Protein AF-A0A3D1BWK5-F1 (afdb_monomer)

Radius of gyration: 19.58 Å; Cα contacts (8 Å, |Δi|>4): 50; chains: 1; bounding box: 42×24×53 Å

Solvent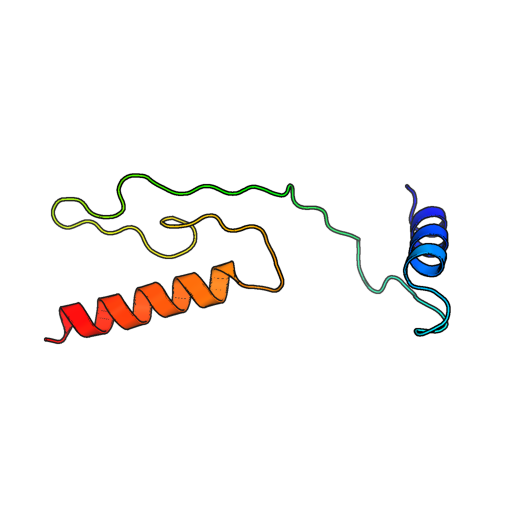-accessible surface area (backbone atoms only — not comparable to full-atom values): 5098 Å² total; per-residue (Å²): 124,60,71,68,64,42,46,56,50,49,45,64,74,67,43,77,85,73,66,84,81,82,82,92,63,83,88,80,88,77,86,87,50,78,46,78,59,94,68,48,70,56,93,97,45,75,49,55,25,68,74,33,39,36,57,48,89,54,92,57,46,43,59,58,51,23,53,49,46,50,54,54,51,52,56,65,74,74,109

Foldseek 3Di:
DPPVVVQVVVCVVVDPPPPHDDDPDDDDDDDFDWDADPDQDDDVDGQAQCRHTVHGPDPCPSVVRRVVRVVVVVVVVVD

Secondary structure (DSSP, 8-state):
--HHHHHHHHHHHH-GGG-S---SS---------EE-S--EETTEE--GGGTEE---STTHHHHHHHHHHHHHHHHH--

Structure (mmCIF, N/CA/C/O backbone):
data_AF-A0A3D1BWK5-F1
#
_entry.id   AF-A0A3D1BWK5-F1
#
loop_
_atom_site.group_PDB
_atom_site.id
_atom_site.type_symbol
_atom_site.label_atom_id
_atom_site.label_alt_id
_atom_site.label_comp_id
_atom_site.label_asym_id
_atom_site.label_entity_id
_atom_site.label_seq_id
_atom_site.pdbx_PDB_ins_code
_ato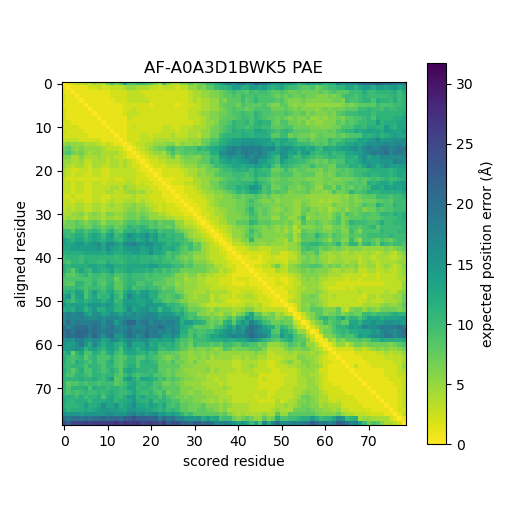m_site.Cartn_x
_atom_site.Cartn_y
_atom_site.Cartn_z
_atom_site.occupancy
_atom_site.B_iso_or_equiv
_atom_site.auth_seq_id
_atom_site.auth_comp_id
_atom_site.auth_asym_id
_atom_site.auth_atom_id
_atom_site.pdbx_PDB_model_num
ATOM 1 N N . LEU A 1 1 ? 6.713 8.412 -23.149 1.00 85.81 1 LEU A N 1
ATOM 2 C CA . LEU A 1 1 ? 7.719 7.626 -23.899 1.00 85.81 1 LEU A CA 1
ATOM 3 C C . LEU A 1 1 ? 7.022 6.406 -24.468 1.00 85.81 1 LEU A C 1
ATOM 5 O O . LEU A 1 1 ? 6.281 5.767 -23.718 1.00 85.81 1 LEU A O 1
ATOM 9 N N . ASP A 1 2 ? 7.246 6.086 -25.739 1.00 94.19 2 ASP A N 1
ATOM 10 C CA . ASP A 1 2 ? 6.898 4.758 -26.254 1.00 94.19 2 ASP A CA 1
ATOM 11 C C . ASP A 1 2 ? 7.748 3.667 -25.564 1.00 94.19 2 ASP A C 1
ATOM 13 O O . ASP A 1 2 ? 8.599 3.966 -24.716 1.00 94.19 2 ASP A O 1
ATOM 17 N N . ASP A 1 3 ? 7.448 2.399 -25.838 1.00 94.50 3 ASP A N 1
ATOM 18 C CA . ASP A 1 3 ? 8.118 1.266 -25.189 1.00 94.50 3 ASP A CA 1
ATOM 19 C C . ASP A 1 3 ? 9.609 1.194 -25.558 1.00 94.50 3 ASP A C 1
ATOM 21 O O . ASP A 1 3 ? 10.445 0.968 -24.683 1.00 94.50 3 ASP A O 1
ATOM 25 N N . ALA A 1 4 ? 9.958 1.466 -26.819 1.00 93.12 4 ALA A N 1
ATOM 26 C CA . ALA A 1 4 ? 11.335 1.404 -27.305 1.00 93.12 4 ALA A CA 1
ATOM 27 C C . ALA A 1 4 ? 12.223 2.484 -26.666 1.00 93.12 4 ALA A C 1
ATOM 29 O O . ALA A 1 4 ? 13.291 2.186 -26.125 1.00 93.12 4 ALA A O 1
ATOM 30 N N . ALA A 1 5 ? 11.761 3.737 -26.652 1.00 94.69 5 ALA A N 1
ATOM 31 C CA . ALA A 1 5 ? 12.470 4.839 -26.011 1.00 94.69 5 ALA A CA 1
ATOM 32 C C . ALA A 1 5 ? 12.560 4.651 -24.490 1.00 94.69 5 ALA A C 1
ATOM 34 O O . ALA A 1 5 ? 13.547 5.053 -23.870 1.00 94.69 5 ALA A O 1
ATOM 35 N N . PHE A 1 6 ? 11.549 4.032 -23.875 1.00 94.31 6 PHE A N 1
ATOM 36 C CA . PHE A 1 6 ? 11.591 3.688 -22.457 1.00 94.31 6 PHE A CA 1
ATOM 37 C C . PHE A 1 6 ? 12.643 2.625 -22.147 1.00 94.31 6 PHE A C 1
ATOM 39 O O . PHE A 1 6 ? 13.430 2.842 -21.233 1.00 94.31 6 PHE A O 1
ATOM 46 N N . LEU A 1 7 ? 12.697 1.524 -22.903 1.00 93.56 7 LEU A N 1
ATOM 47 C CA . LEU A 1 7 ? 13.698 0.470 -22.704 1.00 93.56 7 LEU A CA 1
ATOM 48 C C . LEU A 1 7 ? 15.122 0.992 -22.911 1.00 93.56 7 LEU A C 1
ATOM 50 O O . LEU A 1 7 ? 16.004 0.703 -22.105 1.00 93.56 7 LEU A O 1
ATOM 54 N N . MET A 1 8 ? 15.333 1.840 -23.922 1.00 91.94 8 MET A N 1
ATOM 55 C CA . MET A 1 8 ? 16.628 2.490 -24.141 1.00 91.94 8 MET A CA 1
ATOM 56 C C . MET A 1 8 ? 17.036 3.360 -22.945 1.00 91.94 8 MET A C 1
ATOM 58 O O . MET A 1 8 ? 18.185 3.323 -22.501 1.00 91.94 8 MET A O 1
ATOM 62 N N . ARG A 1 9 ? 16.091 4.135 -22.394 1.00 93.62 9 ARG A N 1
ATOM 63 C CA . ARG A 1 9 ? 16.344 4.958 -21.209 1.00 93.62 9 ARG A CA 1
ATOM 64 C C . ARG A 1 9 ? 16.586 4.106 -19.962 1.00 93.62 9 ARG A C 1
ATOM 66 O O . ARG A 1 9 ? 17.506 4.402 -19.210 1.00 93.62 9 ARG A O 1
ATOM 73 N N . LEU A 1 10 ? 15.802 3.050 -19.772 1.00 92.44 10 LEU A N 1
ATOM 74 C CA . LEU A 1 10 ? 15.917 2.133 -18.644 1.00 92.44 10 LEU A CA 1
ATOM 75 C C . LEU A 1 10 ? 17.271 1.412 -18.644 1.00 92.44 10 LEU A C 1
ATOM 77 O O . LEU A 1 10 ? 17.930 1.385 -17.611 1.00 92.44 10 LEU A O 1
ATOM 81 N N . LYS A 1 11 ? 17.721 0.902 -19.801 1.00 91.31 11 LYS A N 1
ATOM 82 C CA . LYS A 1 11 ? 19.043 0.268 -19.952 1.00 91.31 11 LYS A CA 1
ATOM 83 C C . LYS A 1 11 ? 20.171 1.245 -19.622 1.00 91.31 11 LYS A C 1
ATOM 85 O O . LYS A 1 11 ? 21.105 0.897 -18.909 1.00 91.31 11 LYS A O 1
ATOM 90 N N . LYS A 1 12 ? 20.047 2.500 -20.065 1.00 90.81 12 LYS A N 1
ATOM 91 C CA . LYS A 1 12 ? 21.002 3.558 -19.712 1.00 90.81 12 LYS A CA 1
ATOM 92 C C . LYS A 1 12 ? 21.044 3.831 -18.203 1.00 90.81 12 LYS A C 1
ATOM 94 O O . LYS A 1 12 ? 22.133 3.999 -17.664 1.00 90.81 12 LYS A O 1
ATOM 99 N N . ASP A 1 13 ? 19.888 3.905 -17.543 1.00 93.06 13 ASP A N 1
ATOM 100 C CA . ASP A 1 13 ? 19.796 4.268 -16.123 1.00 93.06 13 ASP A CA 1
ATOM 101 C C . ASP A 1 13 ? 20.188 3.097 -15.188 1.00 93.06 13 ASP A C 1
ATOM 103 O O . ASP A 1 13 ? 20.748 3.337 -14.119 1.00 93.06 13 ASP A O 1
ATOM 107 N N . LEU A 1 14 ? 19.943 1.838 -15.586 1.00 90.19 14 LEU A N 1
ATOM 108 C CA . LEU A 1 14 ? 20.327 0.628 -14.833 1.00 90.19 14 LEU A CA 1
ATOM 109 C C . LEU A 1 14 ? 21.773 0.163 -15.091 1.00 90.19 14 LEU A C 1
ATOM 111 O O . LEU A 1 14 ? 22.325 -0.592 -14.288 1.00 90.19 14 LEU A O 1
ATOM 115 N N . G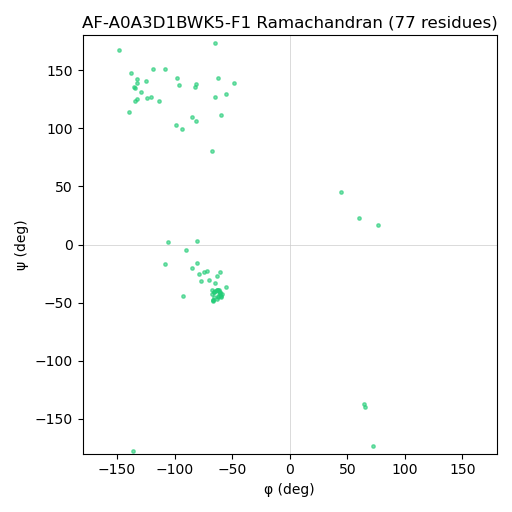LY A 1 15 ? 22.382 0.592 -16.200 1.00 86.25 15 GLY A N 1
ATOM 116 C CA . GLY A 1 15 ? 23.680 0.101 -16.657 1.00 86.25 15 GLY A CA 1
ATOM 117 C C . GLY A 1 15 ? 23.627 -1.330 -17.208 1.00 86.25 15 GLY A C 1
ATOM 118 O O . GLY A 1 15 ? 22.571 -1.941 -17.344 1.00 86.25 15 GLY A O 1
ATOM 119 N N . GLU A 1 16 ? 24.796 -1.893 -17.515 1.00 85.44 16 GLU A N 1
ATOM 120 C CA . GLU A 1 16 ? 24.919 -3.190 -18.208 1.00 85.44 16 GLU A CA 1
ATOM 121 C C . GLU A 1 16 ? 24.739 -4.420 -17.291 1.00 85.44 16 GLU A C 1
ATOM 123 O O . GLU A 1 16 ? 24.871 -5.556 -17.739 1.00 85.44 16 GLU A O 1
ATOM 128 N N . MET A 1 17 ? 24.435 -4.229 -16.000 1.00 87.25 17 MET A N 1
ATOM 129 C CA . MET A 1 17 ? 24.385 -5.318 -15.007 1.00 87.25 17 MET A CA 1
ATOM 130 C C . MET A 1 17 ? 23.316 -6.381 -15.290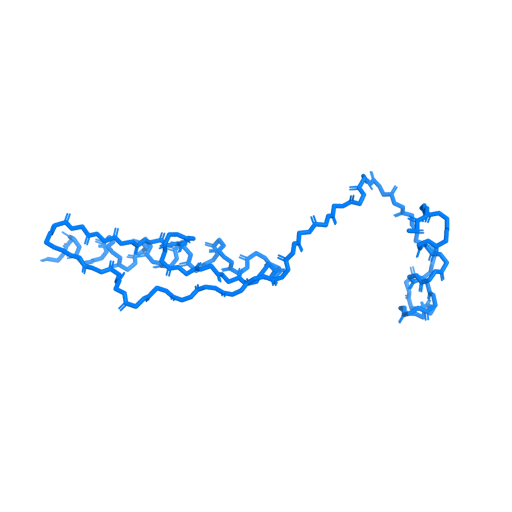 1.00 87.25 17 MET A C 1
ATOM 132 O O . MET A 1 17 ? 23.472 -7.524 -14.866 1.00 87.25 17 MET A O 1
ATOM 136 N N . PHE A 1 18 ? 22.234 -6.012 -15.975 1.00 86.12 18 PHE A N 1
ATOM 137 C CA . PHE A 1 18 ? 21.077 -6.884 -16.199 1.00 86.12 18 PHE A CA 1
ATOM 138 C C . PHE A 1 18 ? 20.986 -7.433 -17.630 1.00 86.12 18 PHE A C 1
ATOM 140 O O . PHE A 1 18 ? 20.054 -8.174 -17.927 1.00 86.12 18 PHE A O 1
ATOM 147 N N . GLY A 1 19 ? 21.949 -7.113 -18.502 1.00 87.81 19 GLY A N 1
ATOM 148 C CA . GLY A 1 19 ? 21.928 -7.533 -19.903 1.00 87.81 19 GLY A CA 1
ATOM 149 C C . GLY A 1 19 ? 20.766 -6.919 -20.691 1.00 87.81 19 GLY A C 1
ATOM 150 O O . GLY A 1 19 ? 20.457 -5.734 -20.545 1.00 87.81 19 GLY A O 1
ATOM 151 N N . ASP A 1 20 ? 20.147 -7.717 -21.559 1.00 89.69 20 ASP A N 1
ATOM 152 C CA . ASP A 1 20 ? 18.990 -7.288 -22.343 1.00 89.69 20 ASP A CA 1
ATOM 153 C C . ASP A 1 20 ? 17.694 -7.377 -21.526 1.00 89.69 20 ASP A C 1
ATOM 155 O O . ASP A 1 20 ? 17.470 -8.321 -20.769 1.00 89.69 20 ASP A O 1
ATOM 159 N N . ILE A 1 21 ? 16.852 -6.350 -21.662 1.00 90.00 21 ILE A N 1
ATOM 160 C CA . ILE A 1 21 ? 15.636 -6.155 -20.869 1.00 90.00 21 ILE A CA 1
ATOM 161 C C . ILE A 1 21 ? 14.449 -6.026 -21.816 1.00 90.00 21 ILE A C 1
ATOM 163 O O . ILE A 1 21 ? 14.427 -5.128 -22.658 1.00 90.00 21 ILE A O 1
ATOM 167 N N . ASP A 1 22 ? 13.432 -6.854 -21.593 1.00 92.38 22 ASP A N 1
ATOM 168 C CA . ASP A 1 22 ? 12.179 -6.846 -22.343 1.00 92.38 22 ASP A CA 1
ATOM 169 C C . ASP A 1 22 ? 10.971 -6.559 -21.442 1.00 92.38 22 ASP A C 1
ATOM 171 O O . ASP A 1 22 ? 10.935 -6.897 -20.255 1.00 92.38 22 ASP A O 1
ATOM 175 N N . LEU A 1 23 ? 9.936 -5.947 -22.022 1.00 92.94 23 LEU A N 1
ATOM 176 C CA . LEU A 1 23 ? 8.651 -5.745 -21.353 1.00 92.94 23 LEU A CA 1
ATOM 177 C C . LEU A 1 23 ? 7.770 -6.988 -21.524 1.00 92.94 23 LEU A C 1
ATOM 179 O O . LEU A 1 23 ? 7.239 -7.236 -22.602 1.00 92.94 23 LEU A O 1
ATOM 183 N N . LEU A 1 24 ? 7.544 -7.733 -20.440 1.00 94.75 24 LEU A N 1
ATOM 184 C CA . LEU A 1 24 ? 6.616 -8.877 -20.436 1.00 94.75 24 LEU A CA 1
ATOM 185 C C . LEU A 1 24 ? 5.142 -8.469 -20.288 1.00 94.75 24 LEU A C 1
ATOM 187 O O . LEU A 1 24 ? 4.239 -9.270 -20.518 1.00 94.75 24 LEU A O 1
ATOM 191 N N . SER A 1 25 ? 4.881 -7.234 -19.861 1.00 94.06 25 SER A N 1
ATOM 192 C CA . SER A 1 25 ? 3.531 -6.716 -19.648 1.00 94.06 25 SER A CA 1
ATOM 193 C C . SER A 1 25 ? 3.462 -5.215 -19.915 1.00 94.06 25 SER A C 1
ATOM 195 O O . SER A 1 25 ? 4.480 -4.528 -20.029 1.00 94.06 25 SER A O 1
ATOM 197 N N . LYS A 1 26 ? 2.235 -4.692 -20.014 1.00 93.94 26 LYS A N 1
ATOM 198 C CA . LYS A 1 26 ? 2.007 -3.256 -20.183 1.00 93.94 26 LYS A CA 1
ATOM 199 C C . LYS A 1 26 ? 2.482 -2.502 -18.947 1.00 93.94 26 LYS A C 1
ATOM 201 O O . LYS A 1 26 ? 2.010 -2.761 -17.841 1.00 93.94 26 LYS A O 1
ATOM 206 N N . ARG A 1 27 ? 3.329 -1.498 -19.164 1.00 92.81 27 ARG A N 1
ATOM 207 C CA . ARG A 1 27 ? 3.785 -0.572 -18.122 1.00 92.81 27 ARG A CA 1
ATOM 208 C C . ARG A 1 27 ? 2.580 0.081 -17.437 1.00 92.81 27 ARG A C 1
ATOM 210 O O . ARG A 1 27 ? 1.692 0.597 -18.111 1.00 92.81 27 ARG A O 1
ATOM 217 N N . GLN A 1 28 ? 2.559 0.043 -16.109 1.00 90.44 28 GLN A N 1
ATOM 218 C CA . GLN A 1 28 ? 1.573 0.737 -15.279 1.00 90.44 28 GLN A CA 1
ATOM 219 C C . GLN A 1 28 ? 2.248 1.914 -14.574 1.00 90.44 28 GLN A C 1
ATOM 221 O O . GLN A 1 28 ? 3.448 1.877 -14.298 1.00 90.44 28 GLN A O 1
ATOM 226 N N . TYR A 1 29 ? 1.476 2.954 -14.279 1.00 86.00 29 TYR A N 1
ATOM 227 C CA . TYR A 1 29 ? 1.935 4.110 -13.521 1.00 86.00 29 TYR A CA 1
ATOM 228 C C . TYR A 1 29 ? 0.891 4.465 -12.474 1.00 86.00 29 TYR A C 1
ATOM 230 O O . TYR A 1 29 ? -0.298 4.548 -12.778 1.00 86.00 29 TYR A O 1
ATOM 238 N N . PHE A 1 30 ? 1.362 4.714 -11.259 1.00 81.50 30 PHE A N 1
ATOM 239 C CA . PHE A 1 30 ? 0.544 5.166 -10.148 1.00 81.50 30 PHE A CA 1
ATOM 240 C C . PHE A 1 30 ? 1.223 6.394 -9.541 1.00 81.50 30 PHE A C 1
ATOM 242 O O . PHE A 1 30 ? 2.439 6.358 -9.324 1.00 81.50 30 PHE A O 1
ATOM 249 N N . PRO A 1 31 ? 0.489 7.492 -9.300 1.00 79.56 31 PRO A N 1
ATOM 250 C CA . PRO A 1 31 ? 1.065 8.673 -8.683 1.00 79.56 31 PRO A CA 1
ATOM 251 C C . PRO A 1 31 ? 1.557 8.349 -7.273 1.00 79.56 31 PRO A C 1
ATOM 253 O O . PRO A 1 31 ? 0.940 7.588 -6.528 1.00 79.56 31 PRO A O 1
ATOM 256 N N . LEU A 1 32 ? 2.677 8.961 -6.909 1.00 77.06 32 LEU A N 1
ATOM 257 C CA . LEU A 1 32 ? 3.267 8.814 -5.591 1.00 77.06 32 LEU A CA 1
ATOM 258 C C . LEU A 1 32 ? 2.547 9.747 -4.621 1.00 77.06 32 LEU A C 1
ATOM 260 O O . LEU A 1 32 ? 2.718 10.962 -4.678 1.00 77.06 32 LEU A O 1
ATOM 264 N N . SER A 1 33 ? 1.724 9.174 -3.749 1.00 73.94 33 SER A N 1
ATOM 265 C CA . SER A 1 33 ? 0.959 9.910 -2.744 1.00 73.94 33 SER A CA 1
ATOM 266 C C . SER A 1 33 ? 1.232 9.360 -1.351 1.00 73.94 33 SER A C 1
ATOM 268 O O . SER A 1 33 ? 1.298 8.146 -1.168 1.00 73.94 33 SER A O 1
ATOM 270 N N . MET A 1 34 ? 1.330 10.254 -0.371 1.00 74.81 34 MET A N 1
ATOM 271 C CA . MET A 1 34 ? 1.348 9.913 1.047 1.00 74.81 34 MET A CA 1
ATOM 272 C C . MET A 1 34 ? 0.166 10.601 1.721 1.00 74.81 34 MET A C 1
ATOM 274 O O . MET A 1 34 ? 0.003 11.815 1.584 1.00 74.81 34 MET A O 1
ATOM 278 N N . LYS A 1 35 ? -0.650 9.832 2.440 1.00 75.50 35 LYS A N 1
ATOM 279 C CA . LYS A 1 35 ? -1.738 10.359 3.263 1.00 75.50 35 LYS A CA 1
ATOM 280 C C . LYS A 1 35 ? -1.689 9.706 4.635 1.00 75.50 35 LYS A C 1
ATOM 282 O O . LYS A 1 35 ? -1.715 8.483 4.749 1.00 75.50 35 LYS A O 1
ATOM 287 N N . ILE A 1 36 ? -1.632 10.547 5.658 1.00 73.56 36 ILE A N 1
ATOM 288 C CA . ILE A 1 36 ? -1.710 10.154 7.062 1.00 73.56 36 ILE A CA 1
ATOM 289 C C . ILE A 1 36 ? -3.015 10.742 7.587 1.00 73.56 36 ILE A C 1
ATOM 291 O O . ILE A 1 36 ? -3.238 11.945 7.452 1.00 73.56 36 ILE A O 1
ATOM 295 N N . ASN A 1 37 ? -3.897 9.901 8.122 1.00 79.12 37 ASN A N 1
ATOM 296 C CA . ASN A 1 37 ? -5.133 10.379 8.730 1.00 79.12 37 ASN A CA 1
ATOM 297 C C . ASN A 1 37 ? -4.865 10.846 10.163 1.00 79.12 37 ASN A C 1
ATOM 299 O O . ASN A 1 37 ? -4.188 10.168 10.930 1.00 79.12 37 ASN A O 1
ATOM 303 N N . GLU A 1 38 ? -5.428 11.995 10.533 1.00 80.44 38 GLU A N 1
ATOM 304 C CA . GLU A 1 38 ? -5.278 12.575 11.876 1.00 80.44 38 GLU A CA 1
ATOM 305 C C . GLU A 1 38 ? -6.063 11.800 12.943 1.00 80.44 38 GLU A C 1
ATOM 307 O O . GLU A 1 38 ? -5.761 11.873 14.131 1.00 80.44 38 GLU A O 1
ATOM 312 N N . THR A 1 39 ? -7.093 11.058 12.533 1.00 85.56 39 THR A N 1
ATOM 313 C CA . THR A 1 39 ? -7.940 10.262 13.423 1.00 85.56 39 THR A CA 1
ATOM 314 C C . THR A 1 39 ? -8.155 8.882 12.823 1.00 85.56 39 THR A C 1
ATOM 316 O O . THR A 1 39 ? -8.645 8.754 11.703 1.00 85.56 39 THR A O 1
ATOM 319 N N . LEU A 1 40 ? -7.790 7.852 13.587 1.00 87.50 40 LEU A N 1
ATOM 320 C CA . LEU A 1 40 ? -7.902 6.445 13.187 1.00 87.50 40 LEU A CA 1
ATOM 321 C C . LEU A 1 40 ? -9.008 5.695 13.935 1.00 87.50 40 LEU A C 1
ATOM 323 O O . LEU A 1 40 ? -9.417 4.622 13.505 1.00 87.50 40 LEU A O 1
ATOM 327 N N . ILE A 1 41 ? -9.489 6.251 15.048 1.00 90.75 41 ILE A N 1
ATOM 328 C CA . ILE A 1 41 ? -10.441 5.606 15.954 1.00 90.75 41 ILE A CA 1
ATOM 329 C C . ILE A 1 41 ? -11.565 6.590 16.278 1.00 90.75 41 ILE A C 1
ATOM 331 O O . ILE A 1 41 ? -11.323 7.772 16.522 1.00 90.75 41 ILE A O 1
ATOM 335 N N . SER A 1 42 ? -12.792 6.083 16.305 1.00 91.69 42 SER A N 1
ATOM 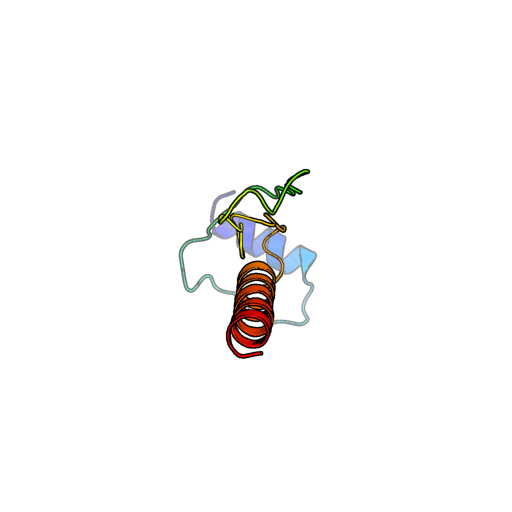336 C CA . SER A 1 42 ? -13.981 6.759 16.823 1.00 91.69 42 SER A CA 1
ATOM 337 C C . SER A 1 42 ? -14.803 5.778 17.667 1.00 91.69 42 SER A C 1
ATOM 339 O O . SER A 1 42 ? -14.398 4.632 17.879 1.00 91.69 42 SER A O 1
ATOM 341 N N . GLU A 1 43 ? -15.958 6.205 18.178 1.00 93.62 43 GLU A N 1
ATOM 342 C CA . GLU A 1 43 ? -16.820 5.338 18.978 1.00 93.62 43 GLU A CA 1
ATOM 343 C C . GLU A 1 43 ? -17.248 4.111 18.155 1.00 93.62 43 GLU A C 1
ATOM 345 O O . GLU A 1 43 ? -17.998 4.223 17.188 1.00 93.62 43 GLU A O 1
ATOM 350 N N . ARG A 1 44 ? -16.747 2.929 18.546 1.00 90.88 44 ARG A N 1
ATOM 351 C CA . ARG A 1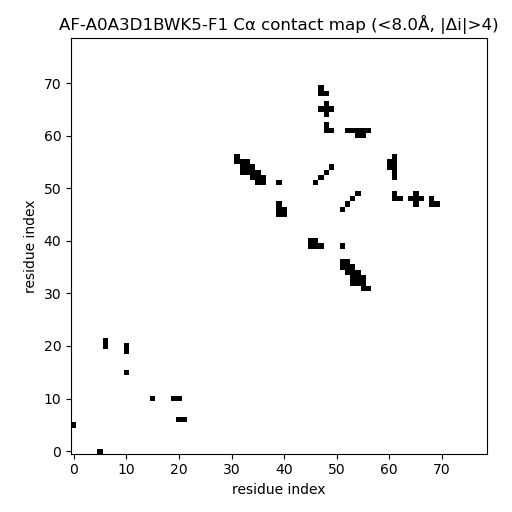 44 ? -17.007 1.631 17.891 1.00 90.88 44 ARG A CA 1
ATOM 352 C C . ARG A 1 44 ? -16.572 1.558 16.419 1.00 90.88 44 ARG A C 1
ATOM 354 O O . ARG A 1 44 ? -17.074 0.711 15.684 1.00 90.88 44 ARG A O 1
ATOM 361 N N . VAL A 1 45 ? -15.635 2.406 15.991 1.0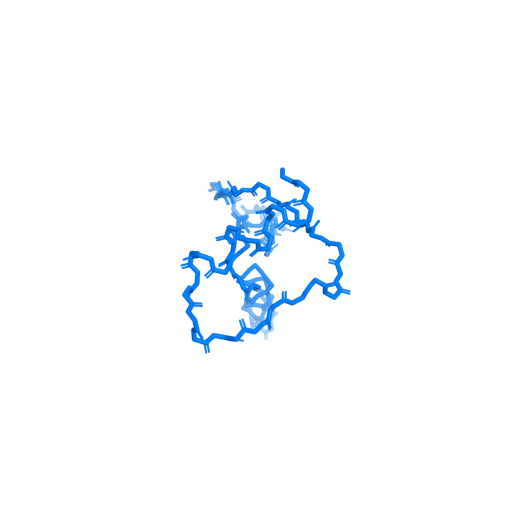0 92.00 45 VAL A N 1
ATOM 362 C CA . VAL A 1 45 ? -15.103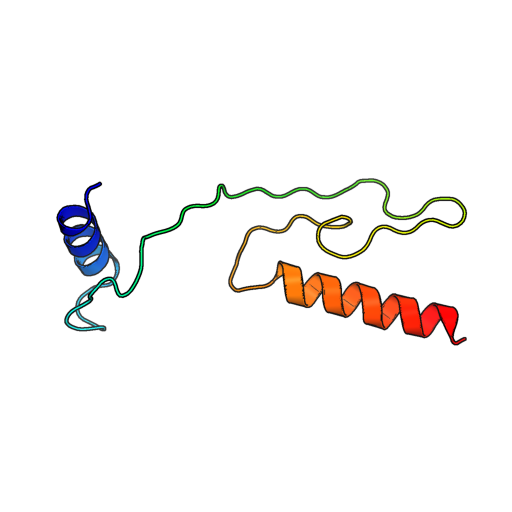 2.420 14.618 1.00 92.00 45 VAL A CA 1
ATOM 363 C C . VAL A 1 45 ? -13.582 2.547 14.646 1.00 92.00 45 VAL A C 1
ATOM 365 O O . VAL A 1 45 ? -13.043 3.388 15.362 1.00 92.00 45 VAL A O 1
ATOM 368 N N . ILE A 1 46 ? -12.897 1.749 13.827 1.00 91.38 46 ILE A N 1
ATOM 369 C CA . ILE A 1 46 ? -11.452 1.834 13.591 1.00 91.38 46 ILE A CA 1
ATOM 370 C C . ILE A 1 46 ? -11.161 1.791 12.086 1.00 91.38 46 ILE A C 1
ATOM 372 O O . ILE A 1 46 ? -11.830 1.077 11.338 1.00 91.38 46 ILE A O 1
ATOM 376 N N . LEU A 1 47 ? -10.176 2.572 11.643 1.00 90.38 47 LEU A N 1
ATOM 377 C CA . LEU A 1 47 ? -9.617 2.527 10.291 1.00 90.38 47 LEU A CA 1
ATOM 378 C C . LEU A 1 47 ? -8.358 1.650 10.292 1.00 90.38 47 LEU A C 1
ATOM 380 O O . LEU A 1 47 ? -7.534 1.763 11.194 1.00 90.38 47 LEU A O 1
ATOM 384 N N . ILE A 1 48 ? -8.203 0.800 9.274 1.00 89.12 48 ILE A N 1
ATOM 385 C CA . ILE A 1 48 ? -7.128 -0.203 9.144 1.00 89.12 48 ILE A CA 1
ATOM 386 C C . ILE A 1 48 ? -6.623 -0.210 7.692 1.00 89.12 48 ILE A C 1
ATOM 388 O O . ILE A 1 48 ? -7.405 0.024 6.761 1.00 89.12 48 ILE A O 1
ATOM 392 N N . GLY A 1 49 ? -5.333 -0.482 7.477 1.00 85.81 49 GLY A N 1
ATOM 393 C CA . GLY A 1 49 ? -4.742 -0.611 6.139 1.00 85.81 49 GLY A CA 1
ATOM 394 C C . GLY A 1 49 ? -4.781 0.695 5.351 1.00 85.81 49 GLY A C 1
ATOM 395 O O . GLY A 1 49 ? -4.530 1.758 5.912 1.00 85.81 49 GLY A O 1
ATOM 396 N N . ASP A 1 50 ? -5.134 0.643 4.064 1.00 81.88 50 ASP A N 1
ATOM 397 C CA . ASP A 1 50 ? -5.170 1.832 3.191 1.00 81.88 50 ASP A CA 1
ATOM 398 C C . ASP A 1 50 ? -6.158 2.911 3.677 1.00 81.88 50 ASP A C 1
ATOM 400 O O . ASP A 1 50 ? -5.997 4.095 3.372 1.00 81.88 50 ASP A O 1
ATOM 404 N N . ALA A 1 51 ? -7.171 2.522 4.464 1.00 82.56 51 ALA A N 1
ATOM 405 C CA . ALA A 1 51 ? -8.089 3.461 5.101 1.00 82.56 51 ALA A CA 1
ATOM 406 C C . ALA A 1 51 ? -7.452 4.199 6.288 1.00 82.56 51 ALA A C 1
ATOM 408 O O . ALA A 1 51 ? -7.915 5.283 6.626 1.00 82.56 51 ALA A O 1
ATOM 409 N N . ALA A 1 52 ? -6.415 3.641 6.915 1.00 82.62 52 ALA A N 1
ATOM 410 C CA . ALA A 1 52 ? -5.657 4.268 7.998 1.00 82.62 52 ALA A CA 1
ATOM 411 C C . ALA A 1 52 ? -4.434 5.030 7.474 1.00 82.62 52 ALA A C 1
ATOM 413 O O . ALA A 1 52 ? -4.177 6.169 7.872 1.00 82.62 52 ALA A O 1
ATOM 414 N N . HIS A 1 53 ? -3.709 4.411 6.544 1.00 77.06 53 HIS A N 1
ATOM 415 C CA . HIS A 1 53 ? -2.430 4.885 6.047 1.00 77.06 53 HIS A CA 1
ATOM 416 C C . HIS A 1 53 ? -2.356 4.665 4.538 1.00 77.06 53 HIS A C 1
ATOM 418 O O . HIS A 1 53 ? -2.271 3.532 4.074 1.00 77.06 53 HIS A O 1
ATOM 424 N N . GLN A 1 54 ? -2.308 5.744 3.758 1.00 70.62 54 GLN A N 1
ATOM 425 C CA . GLN A 1 54 ? -1.967 5.628 2.345 1.00 70.62 54 GLN A CA 1
ATOM 426 C C . GLN A 1 54 ? -0.469 5.863 2.204 1.00 70.62 54 GLN A C 1
ATOM 428 O O . GLN A 1 54 ? 0.012 7.001 2.223 1.00 70.62 54 GLN A O 1
ATOM 433 N N . VAL A 1 55 ? 0.276 4.770 2.101 1.00 66.25 55 VAL A N 1
ATOM 434 C CA . VAL A 1 55 ? 1.728 4.811 1.935 1.00 66.25 55 VAL A CA 1
ATOM 435 C C . VAL A 1 55 ? 2.052 4.642 0.459 1.00 66.25 55 VAL A C 1
ATOM 437 O O . VAL A 1 55 ? 1.381 3.903 -0.260 1.00 66.25 55 VAL A O 1
ATOM 440 N N . HIS A 1 56 ? 3.082 5.345 -0.003 1.00 61.38 56 HIS A N 1
ATOM 441 C CA . HIS A 1 56 ? 3.595 5.199 -1.358 1.00 61.38 56 HIS A CA 1
ATOM 442 C C . HIS A 1 56 ? 3.795 3.709 -1.695 1.00 61.38 56 HIS A C 1
ATOM 444 O O . HIS A 1 56 ? 4.327 2.977 -0.856 1.00 61.38 56 HIS A O 1
ATOM 450 N N . PRO A 1 57 ? 3.451 3.250 -2.914 1.00 59.34 57 PRO A N 1
ATOM 451 C CA . PRO A 1 57 ? 3.694 1.878 -3.347 1.00 59.34 57 PRO A CA 1
ATOM 452 C C . PRO A 1 57 ? 5.201 1.618 -3.488 1.00 59.34 57 PRO A C 1
ATOM 454 O O . PRO A 1 57 ? 5.784 1.703 -4.564 1.00 59.34 57 PRO A O 1
ATOM 457 N N . LEU A 1 58 ? 5.863 1.360 -2.367 1.00 59.84 58 LEU A N 1
ATOM 458 C CA . LEU A 1 58 ? 7.199 0.791 -2.285 1.00 59.84 58 LEU A CA 1
ATOM 459 C C . LEU A 1 58 ? 6.998 -0.697 -2.007 1.00 59.84 58 LEU A C 1
ATOM 461 O O . LEU A 1 58 ? 6.631 -1.077 -0.902 1.00 59.84 58 LEU A O 1
ATOM 465 N N . ALA A 1 59 ? 7.154 -1.527 -3.040 1.00 62.84 59 ALA A N 1
ATOM 466 C CA . ALA A 1 59 ? 7.242 -2.989 -2.936 1.00 62.84 59 ALA A CA 1
ATOM 467 C C . ALA A 1 59 ? 6.214 -3.668 -1.993 1.00 62.84 59 ALA A C 1
ATOM 469 O O . ALA A 1 59 ? 6.575 -4.523 -1.189 1.00 62.84 59 ALA A O 1
ATOM 470 N N . GLY A 1 60 ? 4.932 -3.288 -2.060 1.00 61.22 60 GLY A N 1
ATOM 471 C CA . GLY A 1 60 ? 3.879 -3.937 -1.264 1.00 61.22 60 GLY A CA 1
ATOM 472 C C . GLY A 1 60 ? 3.829 -3.542 0.219 1.00 61.22 60 GLY A C 1
ATOM 473 O O . GLY A 1 60 ? 3.173 -4.225 1.003 1.00 61.22 60 GLY A O 1
ATOM 474 N N . GLN A 1 61 ? 4.471 -2.438 0.620 1.00 71.75 61 GLN A N 1
ATOM 475 C CA . GLN A 1 61 ? 4.416 -1.935 2.001 1.00 71.75 61 GLN A CA 1
ATOM 476 C C . GLN A 1 61 ? 2.983 -1.702 2.512 1.00 71.75 61 GLN A C 1
ATOM 478 O O . GLN A 1 61 ? 2.717 -2.020 3.666 1.00 71.75 61 GLN A O 1
ATOM 483 N N . GLY A 1 62 ? 2.054 -1.234 1.669 1.00 77.94 62 GLY A N 1
ATOM 484 C CA . GLY A 1 62 ? 0.649 -1.030 2.060 1.00 77.94 62 GLY A CA 1
ATOM 485 C C . GLY A 1 62 ? -0.045 -2.315 2.529 1.00 77.94 62 GLY A C 1
ATOM 486 O O . GLY A 1 62 ? -0.658 -2.334 3.592 1.00 77.94 62 GLY A O 1
ATOM 487 N N . LEU A 1 63 ? 0.150 -3.428 1.808 1.00 81.69 63 LEU A N 1
ATOM 488 C CA . LEU A 1 63 ? -0.401 -4.732 2.197 1.00 81.69 63 LEU A CA 1
ATOM 489 C C . LEU A 1 63 ? 0.176 -5.208 3.535 1.00 81.69 63 LEU A C 1
ATOM 491 O O . LEU A 1 63 ? -0.572 -5.630 4.412 1.00 81.69 63 LEU A O 1
ATOM 495 N N . ASN A 1 64 ? 1.498 -5.122 3.703 1.00 86.31 64 ASN A N 1
ATOM 496 C CA . ASN A 1 64 ? 2.157 -5.562 4.935 1.00 86.31 64 ASN A CA 1
ATOM 497 C C . ASN A 1 64 ? 1.703 -4.746 6.153 1.00 86.31 64 ASN A C 1
ATOM 499 O O . ASN A 1 64 ? 1.512 -5.311 7.229 1.00 86.31 64 ASN A O 1
ATOM 503 N N . LEU A 1 65 ? 1.517 -3.434 5.986 1.00 84.50 65 LEU A N 1
ATOM 504 C CA . LEU A 1 65 ? 1.002 -2.563 7.041 1.00 84.50 65 LEU A CA 1
ATOM 505 C C . LEU A 1 65 ? -0.448 -2.909 7.385 1.00 84.50 65 LEU A C 1
ATOM 507 O O . LEU A 1 65 ? -0.747 -3.130 8.552 1.00 84.50 65 LEU A O 1
ATOM 511 N N . GLY A 1 66 ? -1.316 -3.071 6.382 1.00 86.88 66 GLY A N 1
ATOM 512 C CA . GLY A 1 66 ? -2.709 -3.449 6.621 1.00 86.88 66 GLY A CA 1
ATOM 513 C C . GLY A 1 66 ? -2.866 -4.815 7.293 1.00 86.88 66 GLY A C 1
ATOM 514 O O . GLY A 1 66 ? -3.685 -4.957 8.196 1.00 86.88 66 GLY A O 1
ATOM 515 N N . LEU A 1 67 ? -2.054 -5.810 6.921 1.00 89.62 67 LEU A N 1
ATOM 516 C CA . LEU A 1 67 ? -2.054 -7.111 7.601 1.00 89.62 67 LEU A CA 1
ATOM 517 C C . LEU A 1 67 ? -1.631 -6.987 9.068 1.00 89.62 67 LEU A C 1
ATOM 519 O O . LEU A 1 67 ? -2.212 -7.639 9.932 1.00 89.62 67 LEU A O 1
ATOM 523 N N . ARG A 1 68 ? -0.641 -6.138 9.356 1.00 89.44 68 ARG A N 1
ATOM 524 C CA . ARG A 1 68 ? -0.188 -5.889 10.725 1.00 89.44 68 ARG A CA 1
ATOM 525 C C . ARG A 1 68 ? -1.262 -5.199 11.567 1.00 89.44 68 ARG A C 1
ATOM 527 O O . ARG A 1 68 ? -1.455 -5.605 12.708 1.00 89.44 68 ARG A O 1
ATOM 534 N N . ASP A 1 69 ? -1.975 -4.229 10.997 1.00 89.88 69 ASP A N 1
ATOM 535 C CA . ASP A 1 69 ? -3.092 -3.555 11.667 1.00 89.88 69 ASP A CA 1
ATOM 536 C C . ASP A 1 69 ? -4.193 -4.562 12.069 1.00 89.88 69 ASP A C 1
ATOM 538 O O . ASP A 1 69 ? -4.707 -4.508 13.184 1.00 89.88 69 ASP A O 1
ATOM 542 N N . VAL A 1 70 ? -4.527 -5.520 11.189 1.00 91.56 70 VAL A N 1
ATOM 543 C CA . VAL A 1 70 ? -5.534 -6.565 11.472 1.00 91.56 70 VAL A CA 1
ATOM 544 C C . VAL A 1 70 ? -5.087 -7.504 12.591 1.00 91.56 70 VAL A C 1
ATOM 546 O O . VAL A 1 70 ? -5.886 -7.809 13.473 1.00 91.56 70 VAL A O 1
ATOM 549 N N . ILE A 1 71 ? -3.830 -7.956 12.565 1.00 93.94 71 ILE A N 1
ATOM 550 C CA . ILE A 1 71 ? -3.283 -8.858 13.592 1.00 93.94 71 ILE A CA 1
ATOM 551 C C . ILE A 1 71 ? -3.351 -8.204 14.976 1.00 93.94 71 ILE A C 1
ATOM 553 O O . ILE A 1 71 ? -3.768 -8.841 15.940 1.00 93.94 71 ILE A O 1
ATOM 557 N N . GLU A 1 72 ? -2.968 -6.931 15.072 1.00 91.88 72 GLU A N 1
ATOM 558 C CA . GLU A 1 72 ? -2.991 -6.210 16.346 1.00 91.88 72 GLU A CA 1
ATOM 559 C C . GLU A 1 72 ? -4.427 -5.983 16.838 1.00 91.88 72 GLU A C 1
ATOM 561 O O . GLU A 1 72 ? -4.718 -6.126 18.025 1.00 91.88 72 GLU A O 1
ATOM 566 N N . PHE A 1 73 ? -5.352 -5.675 15.924 1.00 90.81 73 PHE A N 1
ATOM 567 C CA . PHE A 1 73 ? -6.755 -5.490 16.277 1.00 90.81 73 PHE A CA 1
ATOM 568 C C . PHE A 1 73 ? -7.418 -6.786 16.770 1.00 90.81 73 PHE A C 1
ATOM 570 O O . PHE A 1 73 ? -8.149 -6.756 17.758 1.00 90.81 73 PHE A O 1
ATOM 577 N N . ASP A 1 74 ? -7.136 -7.925 16.134 1.00 93.69 74 ASP A N 1
ATOM 578 C CA . ASP A 1 74 ? -7.635 -9.240 16.565 1.00 93.69 74 ASP A CA 1
ATOM 579 C C . ASP A 1 74 ? -7.157 -9.608 17.981 1.00 93.69 74 ASP A C 1
ATOM 581 O O . ASP A 1 74 ? -7.944 -10.069 18.815 1.00 93.69 74 ASP A O 1
ATOM 585 N N . ALA A 1 75 ? -5.889 -9.315 18.290 1.00 91.81 75 ALA A N 1
ATOM 586 C CA . ALA A 1 75 ? -5.325 -9.521 19.621 1.00 91.81 75 ALA A CA 1
ATOM 587 C C . ALA A 1 75 ? -6.043 -8.691 20.700 1.00 91.81 75 ALA A C 1
ATOM 589 O O . ALA A 1 75 ? -6.292 -9.205 21.790 1.00 91.81 75 ALA A O 1
ATOM 590 N N . LEU A 1 76 ? -6.423 -7.444 20.392 1.00 89.12 76 LEU A N 1
ATOM 591 C CA . LEU A 1 76 ? -7.175 -6.573 21.306 1.00 89.12 76 LEU A CA 1
ATOM 592 C C . LEU A 1 76 ? -8.626 -7.024 21.528 1.00 89.12 76 LEU A C 1
ATOM 594 O O . LEU A 1 76 ? -9.192 -6.758 22.584 1.00 89.12 76 LEU A O 1
ATOM 598 N N . LEU A 1 77 ? -9.255 -7.660 20.537 1.00 89.69 77 LEU A N 1
ATOM 599 C CA . LEU A 1 77 ? -10.624 -8.175 20.671 1.00 89.69 77 LEU A CA 1
ATOM 600 C C . LEU A 1 77 ? -10.686 -9.497 21.442 1.00 89.69 77 LEU A C 1
ATOM 602 O O . LEU A 1 77 ? -11.730 -9.831 22.001 1.00 89.69 77 LEU A O 1
ATOM 606 N N . SER A 1 78 ? -9.590 -10.253 21.431 1.00 87.25 78 SER A N 1
ATOM 607 C CA . SER A 1 78 ? -9.500 -11.581 22.043 1.00 87.25 78 SER A CA 1
ATOM 608 C C . SER A 1 78 ? -9.036 -11.565 23.508 1.00 87.25 78 SER A C 1
ATOM 610 O O . SER A 1 78 ? -8.990 -12.626 24.134 1.00 87.25 78 SER A O 1
ATOM 612 N N . SER A 1 79 ? -8.678 -10.393 24.046 1.00 65.19 79 SER A N 1
ATOM 613 C CA . SER A 1 79 ? -8.263 -10.155 25.441 1.00 65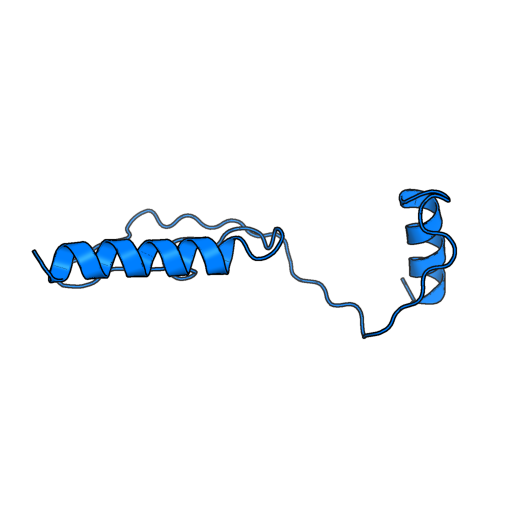.19 79 SER A CA 1
ATOM 614 C C . SER A 1 79 ? -9.424 -9.741 26.338 1.00 65.19 79 SER A C 1
ATOM 616 O O . SER A 1 79 ? -9.488 -10.244 27.482 1.00 65.19 79 SER A O 1
#

pLDDT: mean 85.27, std 9.36, range [59.34, 94.75]

Sequence (79 aa):
LDDAAFLMRLKKDLGEMFGDIDLLSKRQYFPLSMKINETLISERVILIGDAAHQVHPLAGQGLNLGLRDVIEFDALLSS

Mean predicted aligned error: 7.49 Å